Protein AF-A0A3M1I9J9-F1 (afdb_monomer_lite)

Radius of gyration: 28.39 Å; chains: 1; bounding box: 89×40×73 Å

Foldseek 3Di:
DDDDDDDDDDDPDPPPPPPPVVVVVVVVCVVCVVVVLLVQLVVLQVQLVVLVCPLVPVDDDPVSCVVNCVLCQAQNQLSNVVSVVSNVVSVVSNDPDPPDDPVVVVVVSVVCSVVVSVVSCVVSPPDPVCVVVSNHHD

pLDDT: mean 76.24, std 12.76, range [47.19, 95.5]

Secondary structure (DSSP, 8-state):
---PPPP-------------HHHHHHHHHHHHHHHHHHHHHHHHHHHHHHHHHHTTTSS--HHHHHHHHHHHHHHTTHHHHHHHHHHHHHHHHHS---SPP-HHHHHHHHHHHHHHHHHHHHHTT--HHHHHTT-S--

Sequence (138 aa):
MKRDSPPQGRRPAKERQPEDWLDRLVRLESHFGRFARDVVGVFLLALALISLLALPGLTRGALLILWTAFLRRWFGWGSYLLVLGIGGLGVMVLRRSDEPPRWGRLIALELAGFFSLAVLTLLGGGSLERAEKGLDGG

Structure (mmCIF, N/CA/C/O backbone):
data_AF-A0A3M1I9J9-F1
#
_entry.id   AF-A0A3M1I9J9-F1
#
loop_
_atom_site.group_PDB
_atom_site.id
_atom_site.type_symbol
_atom_site.label_atom_id
_atom_site.label_alt_id
_atom_site.label_comp_id
_atom_site.label_asym_id
_atom_site.label_entity_id
_atom_site.label_seq_id
_atom_site.pdbx_PDB_ins_code
_atom_site.Cartn_x
_atom_site.Cartn_y
_atom_site.Cartn_z
_atom_site.occupancy
_atom_site.B_iso_or_equiv
_atom_site.auth_seq_id
_atom_site.auth_comp_id
_atom_site.auth_asym_id
_atom_site.auth_atom_id
_atom_site.pdbx_PDB_model_num
ATOM 1 N N . MET A 1 1 ? -70.747 21.194 51.302 1.00 47.19 1 MET A N 1
ATOM 2 C CA . MET A 1 1 ? -69.279 21.351 51.429 1.00 47.19 1 MET A CA 1
ATOM 3 C C . MET A 1 1 ? -68.614 20.779 50.184 1.00 47.19 1 MET A C 1
ATOM 5 O O . MET A 1 1 ? -68.533 19.567 50.043 1.00 47.19 1 MET A O 1
ATOM 9 N N . LYS A 1 2 ? -68.233 21.652 49.247 1.00 49.56 2 LYS A N 1
ATOM 10 C CA . LYS A 1 2 ? -67.577 21.329 47.974 1.00 49.56 2 LYS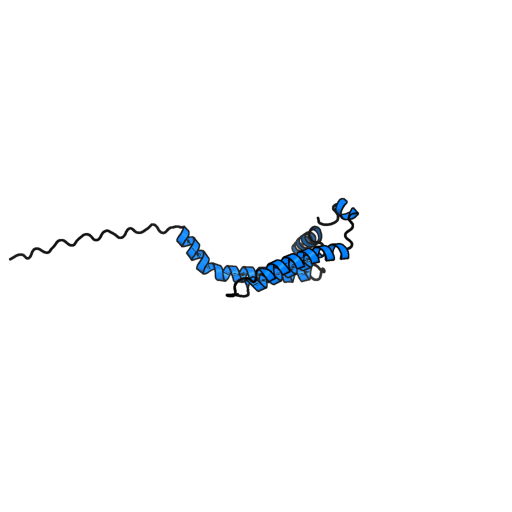 A CA 1
ATOM 11 C C . LYS A 1 2 ? -66.075 21.540 48.203 1.00 49.56 2 LYS A C 1
ATOM 13 O O . LYS A 1 2 ? -65.695 22.620 48.637 1.00 49.56 2 LYS A O 1
ATOM 18 N N . ARG A 1 3 ? -65.250 20.499 48.059 1.00 56.69 3 ARG A N 1
ATOM 19 C CA . ARG A 1 3 ? -63.789 20.629 48.187 1.00 56.69 3 ARG A CA 1
ATOM 20 C C . ARG A 1 3 ? -63.242 21.089 46.843 1.00 56.69 3 ARG A C 1
ATOM 22 O O . ARG A 1 3 ? -63.209 20.302 45.899 1.00 56.69 3 ARG A O 1
ATOM 29 N N . ASP A 1 4 ? -62.852 22.353 46.768 1.00 60.41 4 ASP A N 1
ATOM 30 C CA . ASP A 1 4 ? -62.140 22.889 45.616 1.00 60.41 4 ASP A CA 1
ATOM 31 C C . ASP A 1 4 ? -60.767 22.213 45.527 1.00 60.41 4 ASP A C 1
ATOM 33 O O . ASP A 1 4 ? -59.980 22.209 46.474 1.00 60.41 4 ASP A O 1
ATOM 37 N N . SER A 1 5 ? -60.522 21.550 44.398 1.00 65.19 5 SER A N 1
ATOM 38 C CA . SER A 1 5 ? -59.242 20.904 44.107 1.00 65.19 5 SER A CA 1
ATOM 39 C C . SER A 1 5 ? -58.229 21.963 43.652 1.00 65.19 5 SER A C 1
ATOM 41 O O . SER A 1 5 ? -58.606 22.854 42.888 1.00 65.19 5 SER A O 1
ATOM 43 N N . PRO A 1 6 ? -56.953 21.891 44.072 1.00 60.22 6 PRO A N 1
ATOM 44 C CA . PRO A 1 6 ? -55.944 22.856 43.646 1.00 60.22 6 PRO A CA 1
ATOM 45 C C . PRO A 1 6 ? -55.635 22.711 42.143 1.00 60.22 6 PRO A C 1
ATOM 47 O O . PRO A 1 6 ? -55.672 21.595 41.611 1.00 60.22 6 PRO A O 1
ATOM 50 N N . PRO A 1 7 ? -55.311 23.812 41.437 1.00 59.78 7 PRO A N 1
ATOM 51 C CA . PRO A 1 7 ? -55.011 23.772 40.012 1.00 59.78 7 PRO A CA 1
ATOM 52 C C . PRO A 1 7 ? -53.721 22.978 39.773 1.00 59.78 7 PRO A C 1
ATOM 54 O O . PRO A 1 7 ? -52.655 23.327 40.280 1.00 59.78 7 PRO A O 1
ATOM 57 N N . GLN A 1 8 ? -53.811 21.896 38.992 1.00 64.50 8 GLN A N 1
ATOM 58 C CA . GLN A 1 8 ? -52.635 21.162 38.532 1.00 64.50 8 GLN A CA 1
ATOM 59 C C . GLN A 1 8 ? -51.784 22.096 37.671 1.00 64.50 8 GLN A C 1
ATOM 61 O O . GLN A 1 8 ? -52.186 22.503 36.579 1.00 64.50 8 GLN A O 1
ATOM 66 N N . GLY A 1 9 ? -50.607 22.452 38.187 1.00 50.62 9 GLY A N 1
ATOM 67 C CA . GLY A 1 9 ? -49.611 23.218 37.455 1.00 50.62 9 GLY A CA 1
ATOM 68 C C . GLY A 1 9 ? -49.317 22.548 36.116 1.00 50.62 9 GLY A C 1
ATOM 69 O O . GLY A 1 9 ? -48.942 21.373 36.063 1.00 50.62 9 GLY A O 1
ATOM 70 N N . ARG A 1 10 ? -49.497 23.303 35.027 1.00 58.91 10 ARG A N 1
ATOM 71 C CA . ARG A 1 10 ? -49.022 22.923 33.697 1.00 58.91 10 ARG A CA 1
ATOM 72 C C . ARG A 1 10 ? -47.515 22.710 33.801 1.00 58.91 10 ARG A C 1
ATOM 74 O O . ARG A 1 10 ? -46.759 23.674 33.875 1.00 58.91 10 ARG A O 1
ATOM 81 N N . ARG A 1 11 ? -47.077 21.451 33.843 1.00 58.19 11 ARG A N 1
ATOM 82 C CA . ARG A 1 11 ? -45.665 21.114 33.643 1.00 58.19 11 ARG A CA 1
ATOM 83 C C . ARG A 1 11 ? -45.289 21.663 32.264 1.00 58.19 11 ARG A C 1
ATOM 85 O O . ARG A 1 11 ? -46.003 21.331 31.314 1.00 58.19 11 ARG A O 1
ATOM 92 N N . PRO A 1 12 ? -44.251 22.507 32.128 1.00 52.34 12 PRO A N 1
ATOM 93 C CA . PRO A 1 12 ? -43.821 22.937 30.809 1.00 52.34 12 PRO A CA 1
ATOM 94 C C . PRO A 1 12 ? -43.506 21.678 30.005 1.00 52.34 12 PRO A C 1
ATOM 96 O O . PRO A 1 12 ? -42.796 20.786 30.480 1.00 52.34 12 PRO A O 1
ATOM 99 N N . ALA A 1 13 ? -44.133 21.564 28.834 1.00 57.28 13 ALA A N 1
ATOM 100 C CA . ALA A 1 13 ? -43.847 20.503 27.890 1.00 57.28 13 ALA A CA 1
ATOM 101 C C . ALA A 1 13 ? -42.336 20.523 27.658 1.00 57.28 13 ALA A C 1
ATOM 103 O O . ALA A 1 13 ? -41.800 21.528 27.205 1.00 57.28 13 ALA A O 1
ATOM 104 N N . LYS A 1 14 ? -41.655 19.447 28.060 1.00 56.94 14 LYS A N 1
ATOM 105 C CA . LYS A 1 14 ? -40.225 19.262 27.830 1.00 56.94 14 LYS A CA 1
ATOM 106 C C . LYS A 1 14 ? -40.030 19.406 26.322 1.00 56.94 14 LYS A C 1
ATOM 108 O O . LYS A 1 14 ? -40.505 18.545 25.579 1.00 56.94 14 LYS A O 1
ATOM 113 N N . GLU A 1 15 ? -39.467 20.533 25.890 1.00 54.88 15 GLU A N 1
ATOM 114 C CA . GLU A 1 15 ? -39.192 20.809 24.485 1.00 54.88 15 GLU A CA 1
ATOM 115 C C . GLU A 1 15 ? -38.457 19.595 23.926 1.00 54.88 15 GLU A C 1
ATOM 117 O O . GLU A 1 15 ? -37.392 19.205 24.413 1.00 54.88 15 GLU A O 1
ATOM 122 N N . ARG A 1 16 ? -39.093 18.925 22.961 1.00 57.12 16 ARG A N 1
ATOM 123 C CA . ARG A 1 16 ? -38.434 17.901 22.165 1.00 57.12 16 ARG A CA 1
ATOM 124 C C . ARG A 1 16 ? -37.394 18.654 21.355 1.00 57.12 16 ARG A C 1
ATOM 126 O O . ARG A 1 16 ? -37.739 19.252 20.339 1.00 57.12 16 ARG A O 1
ATOM 133 N N . GLN A 1 17 ? -36.167 18.685 21.867 1.00 61.94 17 GLN A N 1
ATOM 134 C CA . GLN A 1 17 ? -34.998 19.099 21.106 1.00 61.94 17 GLN A CA 1
ATOM 135 C C . GLN A 1 17 ? -35.087 18.369 19.759 1.00 61.94 17 GLN A C 1
ATOM 137 O O . GLN A 1 17 ? -35.241 17.142 19.766 1.00 61.94 17 GLN A O 1
ATOM 142 N N . PRO A 1 18 ? -35.149 19.093 18.630 1.00 59.81 18 PRO A N 1
ATOM 143 C CA . PRO A 1 18 ? -35.285 18.463 17.332 1.00 59.81 18 PRO A CA 1
ATOM 144 C C . PRO A 1 18 ? -34.107 17.511 17.170 1.00 59.81 18 PRO A C 1
ATOM 146 O O . PRO A 1 18 ? -32.969 17.918 17.362 1.00 59.81 18 PRO A O 1
ATOM 149 N N . GLU A 1 19 ? -34.409 16.240 16.905 1.00 65.25 19 GLU A N 1
ATOM 150 C CA . GLU A 1 19 ? -33.435 15.174 16.679 1.00 65.25 19 GLU A CA 1
ATOM 151 C C . GLU A 1 19 ? -32.408 15.659 15.648 1.00 65.25 19 GLU A C 1
ATOM 153 O O . GLU A 1 19 ? -32.692 15.656 14.445 1.00 65.25 19 GLU A O 1
ATOM 158 N N . ASP A 1 20 ? -31.253 16.123 16.122 1.00 72.25 20 ASP A N 1
ATOM 159 C CA . ASP A 1 20 ? -30.262 16.754 15.270 1.00 72.25 20 ASP A CA 1
ATOM 160 C C . ASP A 1 20 ? -29.713 15.662 14.351 1.00 72.25 20 ASP A C 1
ATOM 162 O O . ASP A 1 20 ? -29.345 14.563 14.773 1.00 72.25 20 ASP A O 1
ATOM 166 N N . TRP A 1 21 ? -29.756 15.903 13.051 1.00 75.50 21 TRP A N 1
ATOM 167 C CA . TRP A 1 21 ? -29.376 14.955 12.001 1.00 75.50 21 TRP A CA 1
ATOM 168 C C . TRP A 1 21 ? -27.953 14.403 12.210 1.00 75.50 21 TRP A C 1
ATOM 170 O O . TRP A 1 21 ? -27.666 13.265 11.832 1.00 75.50 21 TRP A O 1
ATOM 180 N N . LEU A 1 22 ? -27.108 15.168 12.906 1.00 73.12 22 LEU A N 1
ATOM 181 C CA . LEU A 1 22 ? -25.793 14.780 13.407 1.00 73.12 22 LEU A CA 1
ATOM 182 C C . LEU A 1 22 ? -25.848 13.544 14.318 1.00 73.12 22 LEU A C 1
ATOM 184 O O . LEU A 1 22 ? -25.111 12.584 14.092 1.00 73.12 22 LEU A O 1
ATOM 188 N N . ASP A 1 23 ? -26.788 13.484 15.262 1.00 71.06 23 ASP A N 1
ATOM 189 C CA . ASP A 1 23 ? -26.952 12.338 16.163 1.00 71.06 23 ASP A CA 1
ATOM 190 C C . ASP A 1 23 ? -27.413 11.075 15.420 1.00 71.06 23 ASP A C 1
ATOM 192 O O . ASP A 1 23 ? -27.234 9.947 15.893 1.00 71.06 23 ASP A O 1
ATOM 196 N N . ARG A 1 24 ? -28.029 11.225 14.240 1.00 67.12 24 ARG A N 1
ATOM 197 C CA . ARG A 1 24 ? -28.379 10.090 13.372 1.00 67.12 24 ARG A CA 1
ATOM 198 C C . ARG A 1 24 ? -27.167 9.573 12.599 1.00 67.12 24 ARG A C 1
ATOM 200 O O . ARG A 1 24 ? -27.022 8.356 12.498 1.00 67.12 24 ARG A O 1
ATOM 207 N N . LEU A 1 25 ? -26.282 10.451 12.118 1.00 68.50 25 LEU A N 1
ATOM 208 C CA . LEU A 1 25 ? -25.018 10.037 11.494 1.00 68.50 25 LEU A CA 1
ATOM 209 C C . LEU A 1 25 ? -24.097 9.324 12.493 1.00 68.50 25 LEU A C 1
ATOM 211 O O . LEU A 1 25 ? -23.593 8.246 12.189 1.00 68.50 25 LEU A O 1
ATOM 215 N N . VAL A 1 26 ? -23.958 9.856 13.709 1.00 65.00 26 VAL A N 1
ATOM 216 C CA . VAL A 1 26 ? -23.117 9.257 14.763 1.00 65.00 26 VAL A CA 1
ATOM 217 C C . VAL A 1 26 ? -23.651 7.880 15.204 1.00 65.00 26 VAL A C 1
ATOM 219 O O . VAL A 1 26 ? -22.892 6.944 15.478 1.00 65.00 26 VAL A O 1
ATOM 222 N N . ARG A 1 27 ? -24.979 7.689 15.211 1.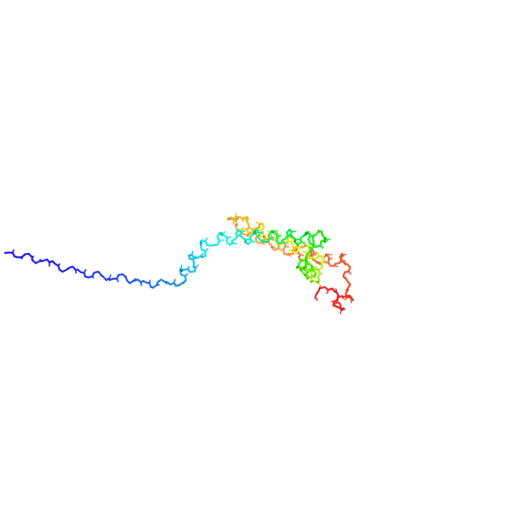00 62.75 27 ARG A N 1
ATOM 223 C CA . ARG A 1 27 ? -25.595 6.374 15.479 1.00 62.75 27 ARG A CA 1
ATOM 224 C C . ARG A 1 27 ? -25.445 5.377 14.328 1.00 62.75 27 ARG A C 1
ATOM 226 O O . ARG A 1 27 ? -25.316 4.182 14.581 1.00 62.75 27 ARG A O 1
ATOM 233 N N . LEU A 1 28 ? -25.425 5.843 13.080 1.00 63.50 28 LEU A N 1
ATOM 234 C CA . LEU A 1 28 ? -25.111 4.997 11.924 1.00 63.50 28 LEU A CA 1
ATOM 235 C C . LEU A 1 28 ? -23.650 4.535 11.964 1.00 63.50 28 LEU A C 1
ATOM 237 O O . LEU A 1 28 ? -23.378 3.353 11.767 1.00 63.50 28 LEU A O 1
ATOM 241 N N . GLU A 1 29 ? -22.725 5.433 12.299 1.00 62.38 29 GLU A N 1
ATOM 242 C CA . GLU A 1 29 ? -21.298 5.130 12.421 1.00 62.38 29 GLU A CA 1
ATOM 243 C C . GLU A 1 29 ? -21.001 4.105 13.523 1.00 62.38 29 GLU A C 1
ATOM 245 O O . GLU A 1 29 ? -20.254 3.156 13.299 1.00 62.38 29 GLU A O 1
ATOM 250 N N . SER A 1 30 ? -21.623 4.223 14.695 1.00 59.50 30 SER A N 1
ATOM 251 C CA . SER A 1 30 ? -21.372 3.290 15.807 1.00 59.50 30 SER A CA 1
ATOM 252 C C . SER A 1 30 ? -21.823 1.851 15.516 1.00 59.50 30 SER A C 1
ATOM 254 O O . SER A 1 30 ? -21.199 0.907 16.003 1.00 59.50 30 SER A O 1
ATOM 256 N N . HIS A 1 31 ? -22.848 1.655 14.678 1.00 58.59 31 HIS A N 1
ATOM 257 C CA . HIS A 1 31 ? -23.318 0.319 14.294 1.00 58.59 31 HIS A CA 1
ATOM 258 C C . HIS A 1 31 ? -22.636 -0.225 13.022 1.00 58.59 31 HIS A C 1
ATOM 260 O O . HIS A 1 31 ? -22.361 -1.424 12.937 1.00 58.59 31 HIS A O 1
ATOM 266 N N . PHE A 1 32 ? -22.306 0.636 12.049 1.00 62.44 32 PHE A N 1
ATOM 267 C CA . PHE A 1 32 ? -21.625 0.234 10.809 1.00 62.44 32 PHE A CA 1
ATOM 268 C C . PHE A 1 32 ? -20.101 0.232 10.904 1.00 62.44 32 PHE A C 1
ATOM 270 O O . PHE A 1 32 ? -19.461 -0.493 10.147 1.00 62.44 32 PHE A O 1
ATOM 277 N N . GLY A 1 33 ? -19.502 0.972 11.835 1.00 63.09 33 GLY A N 1
ATOM 278 C CA . GLY A 1 33 ? -18.049 1.106 11.955 1.00 63.09 33 GLY A CA 1
ATOM 279 C C . GLY A 1 33 ? -17.353 -0.230 12.201 1.00 63.09 33 GLY A C 1
ATOM 280 O O . GLY A 1 33 ? -16.284 -0.487 11.650 1.00 63.09 33 GLY A O 1
ATOM 281 N N . ARG A 1 34 ? -18.000 -1.141 12.943 1.00 70.44 34 ARG A N 1
ATOM 282 C CA . ARG A 1 34 ? -17.500 -2.508 13.146 1.00 70.44 34 ARG A CA 1
ATOM 283 C C . ARG A 1 34 ? -17.448 -3.298 11.838 1.00 70.44 34 ARG A C 1
ATOM 285 O O . ARG A 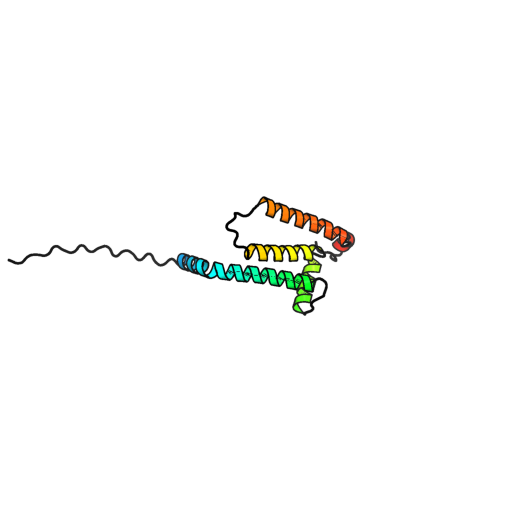1 34 ? -16.420 -3.890 11.534 1.00 70.44 34 ARG A O 1
ATOM 292 N N . PHE A 1 35 ? -18.544 -3.308 11.084 1.00 75.69 35 PHE A N 1
ATOM 293 C CA . PHE A 1 35 ? -18.631 -4.070 9.839 1.00 75.69 35 PHE A CA 1
ATOM 294 C C . PHE A 1 35 ? -17.753 -3.455 8.745 1.00 75.69 35 PHE A C 1
ATOM 296 O O . PHE A 1 35 ? -17.028 -4.169 8.061 1.00 75.69 35 PHE A O 1
ATOM 303 N N . ALA A 1 36 ? -17.751 -2.127 8.628 1.00 78.94 36 ALA A N 1
ATOM 304 C CA . ALA A 1 36 ? -16.930 -1.400 7.671 1.00 78.94 36 ALA A CA 1
ATOM 305 C C . ALA A 1 36 ? -15.435 -1.654 7.899 1.00 78.94 36 ALA A C 1
ATOM 307 O O . ALA A 1 36 ? -14.714 -1.922 6.943 1.00 78.94 36 ALA A O 1
ATOM 308 N N . ARG A 1 37 ? -14.970 -1.638 9.155 1.00 81.50 37 ARG A N 1
ATOM 309 C CA . ARG A 1 37 ? -13.568 -1.918 9.488 1.00 81.50 37 ARG A CA 1
ATOM 310 C C . ARG A 1 37 ? -13.153 -3.330 9.076 1.00 81.50 37 ARG A C 1
ATOM 312 O O . ARG A 1 37 ? -12.109 -3.490 8.451 1.00 81.50 37 ARG A O 1
ATOM 319 N N . ASP A 1 38 ? -13.976 -4.331 9.380 1.00 86.12 38 ASP A N 1
ATOM 320 C CA . ASP A 1 38 ? -13.689 -5.723 9.020 1.00 86.12 38 ASP A CA 1
ATOM 321 C C . ASP A 1 38 ? -13.676 -5.903 7.490 1.00 86.12 38 ASP A C 1
ATOM 323 O O . ASP A 1 38 ? -12.740 -6.486 6.943 1.00 86.12 38 ASP A O 1
ATOM 327 N N . VAL A 1 39 ? -14.655 -5.323 6.783 1.00 89.44 39 VAL A N 1
ATOM 328 C CA . VAL A 1 39 ? -14.722 -5.339 5.311 1.00 89.44 39 VAL A CA 1
ATOM 329 C C . VAL A 1 39 ? -13.495 -4.676 4.693 1.00 89.44 39 VAL A C 1
ATOM 331 O O . VAL A 1 39 ? -12.880 -5.254 3.800 1.00 89.44 39 VAL A O 1
ATOM 334 N N . VAL A 1 40 ? -13.102 -3.497 5.178 1.00 90.06 40 VAL A N 1
ATOM 335 C CA . VAL A 1 40 ? -11.921 -2.778 4.683 1.00 90.06 40 VAL A CA 1
ATOM 336 C C . VAL A 1 40 ? -10.650 -3.581 4.948 1.00 90.06 40 VAL A C 1
ATOM 338 O O . VAL A 1 40 ? -9.837 -3.739 4.043 1.00 90.06 40 VAL A O 1
ATOM 341 N N . GLY A 1 41 ? -10.481 -4.141 6.149 1.00 89.88 41 GLY A N 1
ATOM 342 C CA . GLY A 1 41 ? -9.307 -4.946 6.490 1.00 89.88 41 GLY A CA 1
ATOM 343 C C . GLY A 1 41 ? -9.163 -6.183 5.601 1.00 89.88 41 GLY A C 1
ATOM 344 O O . GLY A 1 41 ? -8.090 -6.426 5.044 1.00 89.88 41 GLY A O 1
ATOM 345 N N . VAL A 1 42 ? -10.254 -6.933 5.410 1.00 93.69 42 VAL A N 1
ATOM 346 C CA . VAL A 1 42 ? -10.281 -8.112 4.528 1.00 93.69 42 VAL A CA 1
ATOM 347 C C . VAL A 1 42 ? -10.047 -7.715 3.074 1.00 93.69 42 VAL A C 1
ATOM 349 O O . VAL A 1 42 ? -9.268 -8.371 2.385 1.00 93.69 42 VAL A O 1
ATOM 352 N N . PHE A 1 43 ? -10.670 -6.631 2.609 1.00 94.19 43 PHE A N 1
ATOM 353 C CA . PHE A 1 43 ? -10.486 -6.131 1.250 1.00 94.19 43 PHE A CA 1
ATOM 354 C C . PHE A 1 43 ? -9.030 -5.737 0.979 1.00 94.19 43 PHE A C 1
ATOM 356 O O . PHE A 1 43 ? -8.467 -6.165 -0.025 1.00 94.19 43 PHE A O 1
ATOM 363 N N . LEU A 1 44 ? -8.395 -4.984 1.884 1.00 92.62 44 LEU A N 1
ATOM 364 C CA . LEU A 1 44 ? -6.985 -4.598 1.766 1.00 92.62 44 LEU A CA 1
ATOM 365 C C . LEU A 1 44 ? -6.071 -5.825 1.728 1.00 92.62 44 LEU A C 1
ATOM 367 O O . LEU A 1 44 ? -5.160 -5.894 0.903 1.00 92.62 44 LEU A O 1
ATOM 371 N N . LEU A 1 45 ? -6.335 -6.818 2.580 1.00 93.38 45 LEU A N 1
ATOM 372 C CA . LEU A 1 45 ? -5.559 -8.053 2.607 1.00 93.38 45 LEU A CA 1
ATOM 373 C C . LEU A 1 45 ? -5.728 -8.858 1.311 1.00 93.38 45 LEU A C 1
ATOM 375 O O . LEU A 1 45 ? -4.740 -9.317 0.738 1.00 93.38 45 LEU A O 1
ATOM 379 N N . ALA A 1 46 ? -6.961 -8.996 0.821 1.00 95.50 46 ALA A N 1
ATOM 380 C CA . ALA A 1 46 ? -7.251 -9.668 -0.440 1.00 95.50 46 ALA A CA 1
ATOM 381 C C . ALA A 1 46 ? -6.583 -8.950 -1.620 1.00 95.50 46 ALA A C 1
ATOM 383 O O . ALA A 1 46 ? -5.925 -9.592 -2.438 1.00 95.50 46 ALA A O 1
ATOM 384 N N . LEU A 1 47 ? -6.685 -7.618 -1.676 1.00 93.62 47 LEU A N 1
ATOM 385 C CA . LEU A 1 47 ? -6.041 -6.797 -2.697 1.00 93.62 47 LEU A CA 1
ATOM 386 C C . LEU A 1 47 ? -4.519 -6.967 -2.673 1.00 93.62 47 LEU A C 1
ATOM 388 O O . LEU A 1 47 ? -3.908 -7.115 -3.733 1.00 93.62 47 LEU A O 1
ATOM 392 N N . ALA A 1 48 ? -3.912 -6.988 -1.485 1.00 94.75 48 ALA A N 1
ATOM 393 C CA . ALA A 1 48 ? -2.479 -7.196 -1.328 1.00 94.75 48 ALA A CA 1
ATOM 394 C C . ALA A 1 48 ? -2.049 -8.580 -1.831 1.00 94.75 48 ALA A C 1
ATOM 396 O O . ALA A 1 48 ? -1.122 -8.681 -2.631 1.00 94.75 48 ALA A O 1
ATOM 397 N N . LEU A 1 49 ? -2.755 -9.641 -1.431 1.00 95.44 49 LEU A N 1
ATOM 398 C CA . LEU A 1 49 ? -2.457 -11.005 -1.872 1.00 95.44 49 LEU A CA 1
ATOM 399 C C . LEU A 1 49 ? -2.602 -11.151 -3.389 1.00 95.44 49 LEU A C 1
ATOM 401 O O . LEU A 1 49 ? -1.674 -11.605 -4.054 1.00 95.44 49 LEU A O 1
ATOM 405 N N . ILE A 1 50 ? -3.728 -10.710 -3.954 1.00 93.56 50 ILE A N 1
ATOM 406 C CA . ILE A 1 50 ? -3.970 -10.778 -5.400 1.00 93.56 50 ILE A CA 1
ATOM 407 C C . ILE A 1 50 ? -2.894 -9.992 -6.157 1.00 93.56 50 ILE A C 1
ATOM 409 O O . ILE A 1 50 ? -2.371 -10.487 -7.154 1.00 93.56 50 ILE A O 1
ATOM 413 N N . SER A 1 51 ? -2.517 -8.806 -5.669 1.00 91.62 51 SER A N 1
ATOM 414 C CA . SER A 1 51 ? -1.455 -7.996 -6.278 1.00 91.62 51 SER A CA 1
ATOM 415 C C . SER A 1 51 ? -0.092 -8.684 -6.196 1.00 91.62 51 SER A C 1
ATOM 417 O O . SER A 1 51 ? 0.657 -8.659 -7.169 1.00 91.62 51 SER A O 1
ATOM 419 N N . LEU A 1 52 ? 0.222 -9.344 -5.078 1.00 93.19 52 LEU A N 1
ATOM 420 C CA . LEU A 1 52 ? 1.486 -10.055 -4.890 1.00 93.19 52 LEU A CA 1
ATOM 421 C C . LEU A 1 52 ? 1.616 -11.263 -5.825 1.00 93.19 52 LEU A C 1
ATOM 423 O O . LEU A 1 52 ? 2.712 -11.550 -6.294 1.00 93.19 52 LEU A O 1
ATOM 427 N N . LEU A 1 53 ? 0.505 -11.939 -6.136 1.00 92.81 53 LEU A N 1
ATOM 428 C CA . LEU A 1 53 ? 0.468 -13.000 -7.146 1.00 92.81 53 LEU A CA 1
ATOM 429 C C . LEU A 1 53 ? 0.505 -12.432 -8.577 1.00 92.81 53 LEU A C 1
ATOM 431 O O . LEU A 1 53 ? 1.134 -13.008 -9.465 1.00 92.81 53 LEU A O 1
ATOM 435 N N . ALA A 1 54 ? -0.146 -11.294 -8.816 1.00 92.62 54 ALA A N 1
ATOM 436 C CA . ALA A 1 54 ? -0.244 -10.702 -10.147 1.00 92.62 54 ALA A CA 1
ATOM 437 C C . ALA A 1 54 ? 1.067 -10.039 -10.598 1.00 92.62 54 ALA A C 1
ATOM 439 O O . ALA A 1 54 ? 1.423 -10.130 -11.771 1.00 92.62 54 ALA A O 1
ATOM 440 N N . LEU A 1 55 ? 1.811 -9.400 -9.686 1.00 88.69 55 LEU A N 1
ATOM 441 C CA . LEU A 1 55 ? 3.071 -8.712 -9.988 1.00 88.69 55 LEU A CA 1
ATOM 442 C C . LEU A 1 55 ? 4.101 -9.604 -10.706 1.00 88.69 55 LEU A C 1
ATOM 444 O O . LEU A 1 55 ? 4.566 -9.188 -11.767 1.00 88.69 55 LEU A O 1
ATOM 448 N N . PRO A 1 56 ? 4.456 -10.807 -10.220 1.00 89.62 56 PRO A N 1
ATOM 449 C CA . PRO A 1 56 ? 5.346 -11.734 -10.927 1.00 89.62 56 PRO A CA 1
ATOM 450 C C . PRO A 1 56 ? 4.685 -12.427 -12.134 1.00 89.62 56 PRO A C 1
ATOM 452 O O . PRO A 1 56 ? 5.360 -13.149 -12.862 1.00 89.62 56 PRO A O 1
ATOM 455 N N . GLY A 1 57 ? 3.385 -12.217 -12.367 1.00 88.19 57 GLY A N 1
ATOM 456 C CA . GLY A 1 57 ? 2.644 -12.806 -13.482 1.00 88.19 57 GLY A CA 1
ATOM 457 C C . GLY A 1 57 ? 2.098 -14.214 -13.223 1.00 88.19 57 GLY A C 1
ATOM 458 O O . GLY A 1 57 ? 1.775 -14.908 -14.192 1.00 88.19 57 GLY A O 1
ATOM 459 N N . LEU A 1 58 ? 1.986 -14.636 -11.952 1.00 88.69 58 LEU A N 1
ATOM 460 C CA . LEU A 1 58 ? 1.393 -15.930 -11.574 1.00 88.69 58 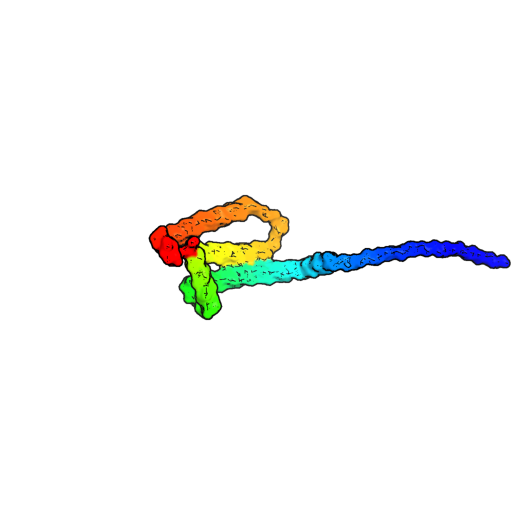LEU A CA 1
ATOM 461 C C . LEU A 1 58 ? -0.120 -15.952 -11.831 1.00 88.69 58 LEU A C 1
ATOM 463 O O . LEU A 1 58 ? -0.669 -16.987 -12.198 1.00 88.69 58 LEU A O 1
ATOM 467 N N . THR A 1 59 ? -0.792 -14.813 -11.670 1.00 88.00 59 THR A N 1
ATOM 468 C CA . THR A 1 59 ? -2.209 -14.637 -12.008 1.00 88.00 59 THR A CA 1
ATOM 469 C C . THR A 1 59 ? -2.361 -13.625 -13.138 1.00 88.00 59 THR A C 1
ATOM 471 O O . THR A 1 59 ? -1.661 -12.614 -13.197 1.00 88.00 59 THR A O 1
ATOM 474 N N . ARG A 1 60 ? -3.271 -13.908 -14.077 1.00 81.38 60 ARG A N 1
ATOM 475 C CA . ARG A 1 60 ? -3.512 -13.071 -15.260 1.00 81.38 60 ARG A CA 1
ATOM 476 C C . ARG A 1 60 ? -4.992 -12.733 -15.372 1.00 81.38 60 ARG A C 1
ATOM 478 O O . ARG A 1 60 ? -5.846 -13.597 -15.218 1.00 81.38 60 ARG A O 1
ATOM 485 N N . GLY A 1 61 ? -5.282 -11.472 -15.666 1.00 88.50 61 GLY A N 1
ATOM 486 C CA . GLY A 1 61 ? -6.624 -10.962 -15.934 1.00 88.50 61 GLY A CA 1
ATOM 487 C C . GLY A 1 61 ? -6.527 -9.544 -16.483 1.00 88.50 61 GLY A C 1
ATOM 488 O O . GLY A 1 61 ? -5.600 -8.825 -16.121 1.00 88.50 61 GLY A O 1
ATOM 489 N N . ALA A 1 62 ? -7.455 -9.131 -17.351 1.00 89.38 62 ALA A N 1
ATOM 490 C CA . ALA A 1 62 ? -7.380 -7.827 -18.022 1.00 89.38 62 ALA A CA 1
ATOM 491 C C . ALA A 1 62 ? -7.257 -6.655 -17.025 1.00 89.38 62 ALA A C 1
ATOM 493 O O . ALA A 1 62 ? -6.397 -5.791 -17.183 1.00 89.38 62 ALA A O 1
ATOM 494 N N . LEU A 1 63 ? -8.041 -6.686 -15.940 1.00 90.88 63 LEU A N 1
ATOM 495 C CA . LEU A 1 63 ? -7.974 -5.687 -14.870 1.00 90.88 63 LEU A CA 1
ATOM 496 C C . LEU A 1 63 ? -6.647 -5.742 -14.095 1.00 90.88 63 LEU A C 1
ATOM 498 O O . LEU A 1 63 ? -6.070 -4.705 -13.779 1.00 90.88 63 LEU A O 1
ATOM 502 N N . LEU A 1 64 ? -6.136 -6.947 -13.824 1.00 89.38 64 LEU A N 1
ATOM 503 C CA . LEU A 1 64 ? -4.868 -7.137 -13.113 1.00 89.38 64 LEU A CA 1
ATOM 504 C C . LEU A 1 64 ? -3.667 -6.697 -13.947 1.00 89.38 64 LEU A C 1
ATOM 506 O O . LEU A 1 64 ? -2.702 -6.190 -13.387 1.00 89.38 64 LEU A O 1
ATOM 510 N N . ILE A 1 65 ? -3.721 -6.851 -15.269 1.00 89.88 65 ILE A N 1
ATOM 511 C CA . ILE A 1 65 ? -2.681 -6.357 -16.174 1.00 89.88 65 ILE A CA 1
ATOM 512 C C . ILE A 1 65 ? -2.632 -4.830 -16.117 1.00 89.88 65 ILE A C 1
ATOM 514 O O . ILE A 1 65 ? -1.556 -4.277 -15.926 1.00 89.88 65 ILE A O 1
ATOM 518 N N . LEU A 1 66 ? -3.781 -4.148 -16.197 1.00 89.81 66 LEU A N 1
ATOM 519 C CA . LEU A 1 66 ? -3.830 -2.688 -16.072 1.00 89.81 66 LEU A CA 1
ATOM 520 C C . LEU A 1 66 ? -3.322 -2.222 -14.699 1.00 89.81 66 LEU A C 1
ATOM 522 O O . LEU A 1 66 ? -2.501 -1.311 -14.613 1.00 89.81 66 LEU A O 1
ATOM 526 N N . TRP A 1 67 ? -3.767 -2.888 -13.632 1.00 90.50 67 TRP A N 1
ATOM 527 C CA . TRP A 1 67 ? -3.364 -2.585 -12.260 1.00 90.50 67 TRP A CA 1
ATOM 528 C C . TRP A 1 67 ? -1.863 -2.782 -12.025 1.00 90.50 67 TRP A C 1
ATOM 530 O O . TRP A 1 67 ? -1.180 -1.890 -11.529 1.00 90.50 67 TRP A O 1
ATOM 540 N N . THR A 1 68 ? -1.314 -3.933 -12.413 1.00 90.06 68 THR A N 1
ATOM 541 C CA . THR A 1 68 ? 0.115 -4.227 -12.231 1.00 90.06 68 THR A CA 1
ATOM 542 C C . THR A 1 68 ? 0.997 -3.394 -13.151 1.00 90.06 68 THR A C 1
ATOM 544 O O . THR A 1 68 ? 2.088 -3.010 -12.733 1.00 90.06 68 THR A O 1
ATOM 547 N N . ALA A 1 69 ? 0.535 -3.057 -14.360 1.00 87.44 69 ALA A N 1
ATOM 548 C CA . ALA A 1 69 ? 1.223 -2.120 -15.242 1.00 87.44 69 ALA A CA 1
ATOM 549 C C . ALA A 1 69 ? 1.296 -0.729 -14.608 1.00 87.44 69 ALA A C 1
ATOM 551 O O . ALA A 1 69 ? 2.373 -0.141 -14.584 1.00 87.44 69 ALA A O 1
ATOM 552 N N . PHE A 1 70 ? 0.200 -0.240 -14.021 1.00 86.50 70 PHE A N 1
ATOM 553 C CA . PHE A 1 70 ? 0.201 0.997 -13.242 1.00 86.50 70 PHE A CA 1
ATOM 554 C C . PHE A 1 70 ? 1.205 0.918 -12.080 1.00 86.50 70 PHE A C 1
ATOM 556 O O . PHE A 1 70 ? 2.118 1.737 -12.000 1.00 86.50 70 PHE A O 1
ATOM 563 N N . LEU A 1 71 ? 1.129 -0.114 -11.235 1.00 86.56 71 LEU A N 1
ATOM 564 C CA . LEU A 1 71 ? 2.043 -0.269 -10.097 1.00 86.56 71 LEU A CA 1
ATOM 565 C C . LEU A 1 71 ? 3.519 -0.311 -10.518 1.00 86.56 71 LEU A C 1
ATOM 567 O O . LEU A 1 71 ? 4.355 0.350 -9.908 1.00 86.56 71 LEU A O 1
ATOM 571 N N . ARG A 1 72 ? 3.846 -1.059 -11.574 1.00 85.25 72 ARG A N 1
ATOM 572 C CA . ARG A 1 72 ? 5.213 -1.161 -12.100 1.00 85.25 72 ARG A CA 1
ATOM 573 C C . ARG A 1 72 ? 5.672 0.127 -12.777 1.00 85.25 72 ARG A C 1
ATOM 575 O O . ARG A 1 72 ? 6.847 0.453 -12.687 1.00 85.25 72 ARG A O 1
ATOM 582 N N . ARG A 1 73 ? 4.777 0.862 -13.439 1.00 79.50 73 ARG A N 1
ATOM 583 C CA . ARG A 1 73 ? 5.114 2.117 -14.121 1.00 79.50 73 ARG A CA 1
ATOM 584 C C . ARG A 1 73 ? 5.461 3.227 -13.136 1.00 79.50 73 ARG A C 1
ATOM 586 O O . ARG A 1 73 ? 6.417 3.950 -13.378 1.00 79.50 73 ARG A O 1
ATOM 593 N N . TRP A 1 74 ? 4.693 3.343 -12.055 1.00 75.56 74 TRP A N 1
ATOM 594 C CA . TRP A 1 74 ? 4.863 4.402 -11.058 1.00 75.56 74 TRP A CA 1
ATOM 595 C C . TRP A 1 74 ? 5.889 4.042 -9.986 1.00 75.56 74 TRP A C 1
ATOM 597 O O . TRP A 1 74 ? 6.732 4.861 -9.649 1.00 75.56 74 TRP A O 1
ATOM 607 N N . PHE A 1 75 ? 5.842 2.813 -9.467 1.00 76.81 75 PHE A N 1
ATOM 608 C CA . PHE A 1 75 ? 6.672 2.404 -8.331 1.00 76.81 75 PHE A CA 1
ATOM 609 C C . PHE A 1 75 ? 7.787 1.428 -8.710 1.00 76.81 75 PHE A C 1
ATOM 611 O O . PHE A 1 75 ? 8.640 1.138 -7.874 1.00 76.81 75 PHE A O 1
ATOM 618 N N . GLY A 1 76 ? 7.798 0.874 -9.928 1.00 82.94 76 GLY A N 1
ATOM 619 C CA . GLY A 1 76 ? 8.809 -0.097 -10.350 1.00 82.94 76 GLY A CA 1
ATOM 620 C C . GLY A 1 76 ? 8.890 -1.283 -9.390 1.00 82.94 76 GLY A C 1
ATOM 621 O O . GLY A 1 76 ? 7.892 -1.948 -9.099 1.00 82.94 76 GLY A O 1
ATOM 622 N N . TRP A 1 77 ? 10.085 -1.520 -8.855 1.00 79.00 77 TRP A N 1
ATOM 623 C CA . TRP A 1 77 ? 10.340 -2.519 -7.813 1.00 79.00 77 TRP A CA 1
ATOM 624 C C . TRP A 1 77 ? 9.718 -2.164 -6.455 1.00 79.00 77 TRP A C 1
ATOM 626 O O . TRP A 1 77 ? 9.362 -3.056 -5.687 1.00 79.00 77 TRP A O 1
ATOM 636 N N . GLY A 1 78 ? 9.492 -0.881 -6.186 1.00 81.12 78 GLY A N 1
ATOM 637 C CA . GLY A 1 78 ? 8.776 -0.389 -5.012 1.00 81.12 78 GLY A CA 1
ATOM 638 C C . GLY A 1 78 ? 7.325 -0.853 -4.907 1.00 81.12 78 GLY A C 1
ATOM 639 O O . GLY A 1 78 ? 6.754 -0.849 -3.817 1.00 81.12 78 GLY A O 1
ATOM 640 N N . SER A 1 79 ? 6.739 -1.326 -6.010 1.00 85.38 79 SER A N 1
ATOM 641 C CA . SER A 1 79 ? 5.390 -1.900 -6.019 1.00 85.38 79 SER A CA 1
ATOM 642 C C . SER A 1 79 ? 5.231 -3.062 -5.032 1.00 85.38 79 SER A C 1
ATOM 644 O O . SER A 1 79 ? 4.182 -3.180 -4.404 1.00 85.38 79 SER A O 1
ATOM 646 N N . TYR A 1 80 ? 6.274 -3.872 -4.819 1.00 86.19 80 TYR A N 1
ATOM 647 C CA . TYR A 1 80 ? 6.247 -4.952 -3.829 1.00 86.19 80 TYR A CA 1
ATOM 648 C C . TYR A 1 80 ? 6.145 -4.417 -2.399 1.00 86.19 80 TYR A C 1
ATOM 650 O O . TYR A 1 80 ? 5.359 -4.936 -1.609 1.00 86.19 80 TYR A O 1
ATOM 658 N N . LEU A 1 81 ? 6.886 -3.354 -2.069 1.00 84.88 81 LEU A N 1
ATOM 659 C CA . LEU A 1 81 ? 6.809 -2.718 -0.751 1.00 84.88 81 LEU A CA 1
ATOM 660 C C . LEU A 1 81 ? 5.443 -2.086 -0.517 1.00 84.88 81 LEU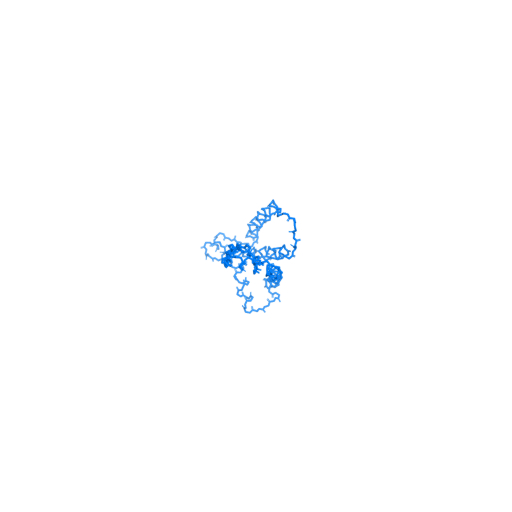 A C 1
ATOM 662 O O . LEU A 1 81 ? 4.874 -2.261 0.556 1.00 84.88 81 LEU A O 1
ATOM 666 N N . LEU A 1 82 ? 4.895 -1.406 -1.527 1.00 85.50 82 LEU A N 1
ATOM 667 C CA . LEU A 1 82 ? 3.561 -0.820 -1.451 1.00 85.50 82 LEU A CA 1
ATOM 668 C C . LEU A 1 82 ? 2.502 -1.899 -1.188 1.00 85.50 82 LEU A C 1
ATOM 670 O O . LEU A 1 82 ? 1.684 -1.757 -0.283 1.00 85.50 82 LEU A O 1
ATOM 674 N N . VAL A 1 83 ? 2.549 -3.009 -1.930 1.00 92.19 83 VAL A N 1
ATOM 675 C CA . VAL A 1 83 ? 1.628 -4.142 -1.756 1.00 92.19 83 VAL A CA 1
ATOM 676 C C . VAL A 1 83 ? 1.767 -4.777 -0.368 1.00 92.19 83 VAL A C 1
ATOM 678 O O . VAL A 1 83 ? 0.757 -5.060 0.279 1.00 92.19 83 VAL A O 1
ATOM 681 N N . LEU A 1 84 ? 2.994 -4.953 0.132 1.00 90.56 84 LEU A N 1
ATOM 682 C CA . LEU A 1 84 ? 3.235 -5.440 1.493 1.00 90.56 84 LEU A CA 1
ATOM 683 C C . LEU A 1 84 ? 2.727 -4.458 2.556 1.00 90.56 84 LEU A C 1
ATOM 685 O O . LEU A 1 84 ? 2.136 -4.890 3.545 1.00 90.56 84 LEU A O 1
ATOM 689 N N . GLY A 1 85 ? 2.901 -3.154 2.341 1.00 87.69 85 GLY A N 1
ATOM 690 C CA . GLY A 1 85 ? 2.368 -2.096 3.197 1.00 87.69 85 GLY A CA 1
ATOM 691 C C . GLY A 1 85 ? 0.843 -2.129 3.262 1.00 87.69 85 GLY A C 1
ATOM 692 O O . GLY A 1 85 ? 0.282 -2.140 4.354 1.00 87.69 85 GLY A O 1
ATOM 693 N N . ILE A 1 86 ? 0.170 -2.257 2.114 1.00 90.25 86 ILE A N 1
ATOM 694 C CA . ILE A 1 86 ? -1.291 -2.426 2.026 1.00 90.25 86 ILE A CA 1
ATOM 695 C C . ILE A 1 86 ? -1.740 -3.674 2.796 1.00 90.25 86 ILE A C 1
ATOM 697 O O . ILE A 1 86 ? -2.695 -3.608 3.570 1.00 90.25 86 ILE A O 1
ATOM 701 N N . GLY A 1 87 ? -1.036 -4.800 2.643 1.00 92.50 87 GLY A N 1
ATOM 702 C CA . GLY A 1 87 ? -1.325 -6.024 3.394 1.00 92.50 87 GLY A CA 1
ATOM 703 C C . GLY A 1 87 ? -1.137 -5.844 4.903 1.00 92.50 87 GLY A C 1
ATOM 704 O O . GLY A 1 87 ? -1.993 -6.248 5.690 1.00 92.50 87 GLY A O 1
ATOM 705 N N . GLY A 1 88 ? -0.056 -5.178 5.314 1.00 89.81 88 GLY A N 1
ATOM 706 C CA . GLY A 1 88 ? 0.217 -4.827 6.707 1.00 89.81 88 GLY A CA 1
ATOM 707 C C . GLY A 1 88 ? -0.858 -3.917 7.304 1.00 89.81 88 GLY A C 1
ATOM 708 O O . GLY A 1 88 ? -1.338 -4.191 8.404 1.00 89.81 88 GLY A O 1
ATOM 709 N N . LEU A 1 89 ? -1.296 -2.898 6.560 1.00 86.69 89 LEU A N 1
ATOM 710 C CA . LEU A 1 89 ? -2.419 -2.036 6.929 1.00 86.69 89 LEU A CA 1
ATOM 711 C C . LEU A 1 89 ? -3.715 -2.836 7.049 1.00 86.69 89 LEU A C 1
ATOM 713 O O . LEU A 1 89 ? -4.411 -2.686 8.045 1.00 86.69 89 LEU A O 1
ATOM 717 N N . GLY A 1 90 ? -4.010 -3.737 6.109 1.00 89.19 90 GLY A N 1
ATOM 718 C CA . GLY A 1 90 ? -5.165 -4.634 6.193 1.00 89.19 90 GLY A CA 1
ATOM 719 C C . GLY A 1 90 ? -5.156 -5.467 7.476 1.00 89.19 90 GLY A C 1
ATOM 720 O O . GLY A 1 90 ? -6.152 -5.510 8.197 1.00 89.19 90 GLY A O 1
ATOM 721 N N . VAL A 1 91 ? -4.002 -6.041 7.833 1.00 89.00 91 VAL A N 1
ATOM 722 C CA . VAL A 1 91 ? -3.821 -6.768 9.099 1.00 89.00 91 VAL A CA 1
ATOM 723 C C . VAL A 1 91 ? -3.966 -5.846 10.310 1.00 89.00 91 VAL A C 1
ATOM 725 O O . VAL A 1 91 ? -4.581 -6.252 11.289 1.00 89.00 91 VAL A O 1
ATOM 728 N N . MET A 1 92 ? -3.430 -4.625 10.282 1.00 86.44 92 MET A N 1
ATOM 729 C CA . MET A 1 92 ? -3.579 -3.658 11.379 1.00 86.44 92 MET A CA 1
ATOM 730 C C . MET A 1 92 ? -5.027 -3.196 11.554 1.00 86.44 92 MET A C 1
ATOM 732 O O . MET A 1 92 ? -5.491 -3.048 12.679 1.00 86.44 92 MET A O 1
ATOM 736 N N . VAL A 1 93 ? -5.760 -3.005 10.458 1.00 86.00 93 VAL A N 1
ATOM 737 C CA . VAL A 1 93 ? -7.190 -2.689 10.481 1.00 86.00 93 VAL A CA 1
ATOM 738 C C . VAL A 1 93 ? -7.962 -3.862 11.084 1.00 86.00 93 VAL A C 1
ATOM 740 O O . VAL A 1 93 ? -8.800 -3.643 11.954 1.00 86.00 93 VAL A O 1
ATOM 743 N N . LEU A 1 94 ? -7.638 -5.100 10.707 1.00 85.50 94 LEU A N 1
ATOM 744 C CA . LEU A 1 94 ? -8.306 -6.299 11.221 1.00 85.50 94 LEU A CA 1
ATOM 745 C C . LEU A 1 94 ? -7.938 -6.614 12.681 1.00 85.50 94 LEU A C 1
ATOM 747 O O . LEU A 1 94 ? -8.759 -7.110 13.453 1.00 85.50 94 LEU A O 1
ATOM 751 N N . ARG A 1 95 ? -6.704 -6.304 13.089 1.00 82.44 95 ARG A N 1
ATOM 752 C CA . ARG A 1 95 ? -6.270 -6.387 14.483 1.00 82.44 95 ARG A CA 1
ATOM 753 C C . ARG A 1 95 ? -6.946 -5.265 15.263 1.00 82.44 95 ARG A C 1
ATOM 755 O O . ARG A 1 95 ? -6.618 -4.089 15.133 1.00 82.44 95 ARG A O 1
ATOM 762 N N . ARG A 1 96 ? -7.903 -5.634 16.112 1.00 66.94 96 ARG A N 1
ATOM 763 C CA . ARG A 1 96 ? -8.428 -4.750 17.156 1.00 66.94 96 ARG A CA 1
ATOM 764 C C . ARG A 1 96 ? -7.329 -4.477 18.174 1.00 66.94 96 ARG A C 1
ATOM 766 O O . ARG A 1 96 ? -7.167 -5.212 19.138 1.00 66.94 96 ARG A O 1
ATOM 773 N N . SER A 1 97 ? -6.527 -3.459 17.911 1.00 58.41 97 SER A N 1
ATOM 774 C CA . SER A 1 97 ? -5.604 -2.924 18.896 1.00 58.41 97 SER A CA 1
ATOM 775 C C . SER A 1 97 ? -6.346 -1.879 19.723 1.00 58.41 97 SER A C 1
ATOM 777 O O . SER A 1 97 ? -6.610 -0.788 19.230 1.00 58.41 97 SER A O 1
ATOM 779 N N . ASP A 1 98 ? -6.663 -2.231 20.970 1.00 57.09 98 ASP A N 1
ATOM 780 C CA . ASP A 1 98 ? -6.927 -1.262 22.046 1.00 57.09 98 ASP A CA 1
ATOM 781 C C . ASP A 1 98 ? -5.619 -0.577 22.506 1.00 57.09 98 ASP A C 1
ATOM 783 O O . ASP A 1 98 ? -5.634 0.346 23.317 1.00 57.09 98 ASP A O 1
ATOM 787 N N . GLU A 1 99 ? -4.464 -1.015 21.983 1.00 59.41 99 GLU A N 1
ATOM 788 C CA . GLU A 1 99 ? -3.179 -0.359 22.213 1.00 59.41 99 GLU A CA 1
ATOM 789 C C . GLU A 1 99 ? -3.047 0.920 21.370 1.00 59.41 99 GLU A C 1
ATOM 791 O O . GLU A 1 99 ? -3.281 0.884 20.154 1.00 59.41 99 GLU A O 1
ATOM 796 N N . PRO A 1 100 ? -2.605 2.038 21.976 1.00 59.53 100 PRO A N 1
ATOM 797 C CA . PRO A 1 100 ? -2.357 3.271 21.249 1.00 59.53 100 PRO A CA 1
ATOM 798 C C . PRO A 1 100 ? -1.320 3.047 20.135 1.00 59.53 100 PRO A C 1
ATOM 800 O O . PRO A 1 100 ? -0.362 2.281 20.309 1.00 59.53 100 PRO A O 1
ATOM 803 N N . PRO A 1 101 ? -1.480 3.712 18.978 1.00 63.22 101 PRO A N 1
ATOM 804 C CA . PRO A 1 101 ? -0.579 3.540 17.850 1.00 63.22 101 PRO A CA 1
ATOM 805 C C . PRO A 1 101 ? 0.856 3.893 18.254 1.00 63.22 101 PRO A C 1
ATOM 807 O O . PRO A 1 101 ? 1.140 4.970 18.779 1.00 63.22 101 PRO A O 1
ATOM 810 N N . ARG A 1 102 ? 1.791 2.972 17.994 1.00 77.56 102 ARG A N 1
ATOM 811 C CA . ARG A 1 102 ? 3.222 3.186 18.246 1.00 77.56 102 ARG A CA 1
ATOM 812 C C . ARG A 1 102 ? 3.794 4.093 17.158 1.00 77.56 102 ARG A C 1
ATOM 814 O O . ARG A 1 102 ? 4.382 3.602 16.198 1.00 77.56 102 ARG A O 1
ATOM 821 N N . TRP A 1 103 ? 3.627 5.406 17.314 1.00 77.81 103 TRP A N 1
ATOM 822 C CA . TRP A 1 103 ? 4.076 6.433 16.362 1.00 77.81 103 TRP A CA 1
ATOM 823 C C . TRP A 1 103 ? 5.519 6.241 15.882 1.00 77.81 103 TRP A C 1
ATOM 825 O O . TRP A 1 103 ? 5.775 6.313 14.685 1.00 77.81 103 TRP A O 1
ATOM 835 N N . GLY A 1 104 ? 6.444 5.881 16.779 1.00 80.75 104 GLY A N 1
ATOM 836 C CA . GLY A 1 104 ? 7.833 5.593 16.403 1.00 80.75 104 GLY A CA 1
ATOM 837 C C . GLY A 1 104 ? 7.976 4.422 15.423 1.00 80.75 104 GLY A C 1
ATOM 838 O O . GLY A 1 104 ? 8.797 4.479 14.516 1.00 80.75 104 GLY A O 1
ATOM 839 N N . ARG A 1 105 ? 7.136 3.385 15.540 1.00 74.88 105 ARG A N 1
ATOM 840 C CA . ARG A 1 105 ? 7.119 2.253 14.602 1.00 74.88 105 ARG A CA 1
ATOM 841 C C . ARG A 1 105 ? 6.544 2.655 13.246 1.00 74.88 105 ARG A C 1
ATOM 843 O O . ARG A 1 105 ? 7.037 2.167 12.238 1.00 74.88 105 ARG A O 1
ATOM 850 N N . LEU A 1 106 ? 5.528 3.520 13.227 1.00 74.69 106 LEU A N 1
ATOM 851 C CA . LEU A 1 106 ? 4.940 4.033 11.988 1.00 74.69 106 LEU A CA 1
ATOM 852 C C . LEU A 1 106 ? 5.954 4.889 11.222 1.00 74.69 106 LEU A C 1
ATOM 854 O O . LEU A 1 106 ? 6.209 4.628 10.054 1.00 74.69 106 LEU A O 1
ATOM 858 N N . ILE A 1 107 ? 6.601 5.832 11.910 1.00 79.56 107 ILE A N 1
ATOM 859 C CA . ILE A 1 107 ? 7.642 6.689 11.327 1.00 79.56 107 ILE A CA 1
ATOM 860 C C . ILE A 1 107 ? 8.833 5.851 10.847 1.00 79.56 107 ILE A C 1
ATOM 862 O O . ILE A 1 107 ? 9.340 6.077 9.754 1.00 79.56 107 ILE A O 1
ATOM 866 N N . ALA A 1 108 ? 9.263 4.853 11.625 1.00 79.12 108 ALA A N 1
ATOM 867 C CA . ALA A 1 108 ? 10.334 3.951 11.210 1.00 79.12 108 ALA A CA 1
ATOM 868 C C . ALA A 1 108 ? 9.950 3.107 9.984 1.00 79.12 108 ALA A C 1
ATOM 870 O O . ALA A 1 108 ? 10.797 2.886 9.126 1.00 79.12 108 ALA A O 1
ATOM 871 N N . LEU A 1 109 ? 8.694 2.654 9.881 1.00 80.06 109 LEU A N 1
ATOM 872 C CA . LEU A 1 109 ? 8.179 1.940 8.707 1.00 80.06 109 LEU A CA 1
ATOM 873 C C . LEU A 1 109 ? 8.123 2.836 7.468 1.00 80.06 109 LEU A C 1
ATOM 875 O O . LEU A 1 109 ? 8.510 2.383 6.398 1.00 80.06 109 LEU A O 1
ATOM 879 N N . GLU A 1 110 ? 7.694 4.087 7.616 1.00 79.50 110 GLU A N 1
ATOM 880 C CA . GLU A 1 110 ? 7.680 5.082 6.537 1.00 79.50 110 GLU A CA 1
ATOM 881 C C . GLU A 1 110 ? 9.096 5.398 6.048 1.00 79.50 110 GLU A C 1
ATOM 883 O O . GLU A 1 110 ? 9.376 5.289 4.856 1.00 79.50 110 GLU A O 1
ATOM 888 N N . LEU A 1 111 ? 10.031 5.695 6.962 1.00 84.31 111 LEU A N 1
ATOM 889 C CA . LEU A 1 111 ? 11.436 5.903 6.599 1.00 84.31 111 LEU A CA 1
ATOM 890 C C . LEU A 1 111 ? 12.026 4.653 5.947 1.00 84.31 111 LEU A C 1
ATOM 892 O O . LEU A 1 111 ? 12.670 4.751 4.907 1.00 84.31 111 LEU A O 1
ATOM 896 N N . ALA A 1 112 ? 11.806 3.474 6.530 1.00 81.19 112 ALA A N 1
ATOM 897 C CA . ALA A 1 112 ? 12.294 2.224 5.964 1.00 81.19 112 ALA A CA 1
ATOM 898 C C . ALA A 1 112 ? 11.704 1.979 4.572 1.00 81.19 112 ALA A C 1
ATOM 900 O O . ALA A 1 112 ? 12.441 1.570 3.680 1.00 81.19 112 ALA A O 1
ATOM 901 N N . GLY A 1 113 ? 10.419 2.270 4.361 1.00 80.00 113 GLY A N 1
ATOM 902 C CA . GLY A 1 113 ? 9.766 2.222 3.057 1.00 80.00 113 GLY A CA 1
ATOM 903 C C . GLY A 1 113 ? 10.426 3.176 2.067 1.00 80.00 113 GLY A C 1
ATOM 904 O O . GLY A 1 113 ? 10.853 2.741 1.002 1.00 80.00 113 GLY A O 1
ATOM 905 N N . PHE A 1 114 ? 10.605 4.440 2.448 1.00 82.56 114 PHE A N 1
ATOM 906 C CA . PHE A 1 114 ? 11.250 5.470 1.633 1.00 82.56 114 PHE A CA 1
ATOM 907 C C . PHE A 1 114 ? 12.688 5.100 1.235 1.00 82.56 114 PHE A C 1
ATOM 909 O O . PHE A 1 114 ? 13.047 5.141 0.058 1.00 82.56 114 PHE A O 1
ATOM 916 N N . PHE A 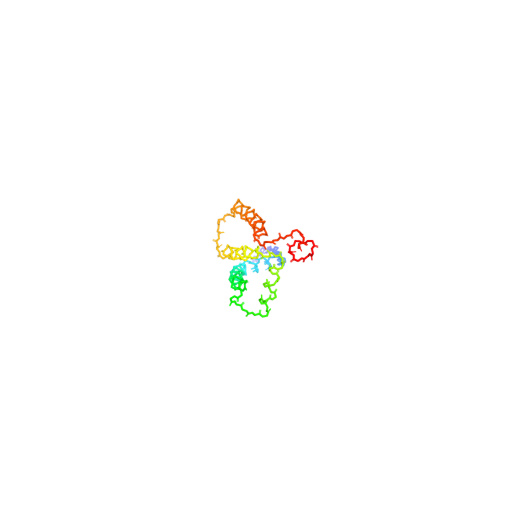1 115 ? 13.511 4.664 2.189 1.00 83.62 115 PHE A N 1
ATOM 917 C CA . PHE A 1 115 ? 14.877 4.221 1.903 1.00 83.62 115 PHE A CA 1
ATOM 918 C C . PHE A 1 115 ? 14.906 2.931 1.082 1.00 83.62 115 PHE A C 1
ATOM 920 O O . PHE A 1 115 ? 15.733 2.792 0.183 1.00 83.62 115 PHE A O 1
ATOM 927 N N . SER A 1 116 ? 13.989 1.999 1.339 1.00 78.69 116 SER A N 1
ATOM 928 C CA . SER A 1 116 ? 13.896 0.768 0.554 1.00 78.69 116 SER A CA 1
ATOM 929 C C . SER A 1 116 ? 13.456 1.054 -0.883 1.00 78.69 116 SER A C 1
ATOM 931 O O . SER A 1 116 ? 13.950 0.397 -1.792 1.00 78.69 116 SER A O 1
ATOM 933 N N . LEU A 1 117 ? 12.609 2.064 -1.122 1.00 75.88 117 LEU A N 1
ATOM 934 C CA . LEU A 1 117 ? 12.299 2.549 -2.470 1.00 75.88 117 LEU A CA 1
ATOM 935 C C . LEU A 1 117 ? 13.561 3.058 -3.172 1.00 75.88 117 LEU A C 1
ATOM 937 O O . LEU A 1 117 ? 13.832 2.638 -4.293 1.00 75.88 117 LEU A O 1
ATOM 941 N N . ALA A 1 118 ? 14.371 3.880 -2.500 1.00 78.00 118 ALA A N 1
ATOM 942 C CA . ALA A 1 118 ? 15.631 4.369 -3.060 1.00 78.00 118 ALA A CA 1
ATOM 943 C C . ALA A 1 118 ? 16.590 3.218 -3.431 1.00 78.00 118 ALA A C 1
ATOM 945 O O . ALA A 1 118 ? 17.150 3.198 -4.528 1.00 78.00 118 ALA A O 1
ATOM 946 N N . VAL A 1 119 ? 16.731 2.219 -2.553 1.00 77.31 119 VAL A N 1
ATOM 947 C CA . VAL A 1 119 ? 17.558 1.026 -2.810 1.00 77.31 119 VAL A CA 1
ATOM 948 C C . VAL A 1 119 ? 16.999 0.191 -3.967 1.00 77.31 119 VAL A C 1
ATOM 950 O O . VAL A 1 119 ? 17.752 -0.237 -4.838 1.00 77.31 119 VAL A O 1
ATOM 953 N N . LEU A 1 120 ? 15.684 -0.026 -4.023 1.00 72.12 120 LEU A N 1
ATOM 954 C CA . LEU A 1 120 ? 15.044 -0.797 -5.091 1.00 72.12 120 LEU A CA 1
ATOM 955 C C . LEU A 1 120 ? 15.132 -0.103 -6.456 1.00 72.12 120 LEU A C 1
ATOM 957 O O . LEU A 1 120 ? 15.266 -0.787 -7.469 1.00 72.12 120 LEU A O 1
ATOM 961 N N . THR A 1 121 ? 15.112 1.229 -6.500 1.00 70.81 121 THR A N 1
ATOM 962 C CA . THR A 1 121 ? 15.354 2.000 -7.728 1.00 70.81 121 THR A CA 1
ATOM 963 C C . THR A 1 121 ? 16.774 1.785 -8.252 1.00 70.81 121 THR A C 1
ATOM 965 O O . THR A 1 121 ? 16.955 1.537 -9.446 1.00 70.81 121 THR A O 1
ATOM 968 N N . LEU A 1 122 ? 17.775 1.798 -7.363 1.00 72.19 122 LEU A N 1
ATOM 969 C CA . LEU A 1 122 ? 19.168 1.511 -7.722 1.00 72.19 122 LEU A CA 1
ATOM 970 C C . LEU A 1 122 ? 19.339 0.070 -8.231 1.00 72.19 122 LEU A C 1
ATOM 972 O O . LEU A 1 122 ? 19.957 -0.149 -9.271 1.00 72.19 122 LEU A O 1
ATOM 976 N N . LEU A 1 123 ? 18.752 -0.913 -7.539 1.00 72.44 123 LEU A N 1
ATOM 977 C CA . LEU A 1 123 ? 18.824 -2.330 -7.926 1.00 72.44 123 LEU A CA 1
ATOM 978 C C . LEU A 1 123 ? 18.041 -2.643 -9.210 1.00 72.44 123 LEU A C 1
ATOM 980 O O . LEU A 1 123 ? 18.401 -3.558 -9.947 1.00 72.44 123 LEU A O 1
ATOM 984 N N . GLY A 1 124 ? 16.987 -1.879 -9.502 1.00 64.75 124 GLY A N 1
ATOM 985 C CA . GLY A 1 124 ? 16.172 -2.017 -10.708 1.00 64.75 124 GLY A CA 1
ATOM 986 C C . GLY A 1 124 ? 16.825 -1.512 -11.995 1.00 64.75 124 GLY A C 1
ATOM 987 O O . GLY A 1 124 ? 16.190 -1.568 -13.051 1.00 64.75 124 GLY A O 1
ATOM 988 N N . GLY A 1 125 ? 18.061 -1.011 -11.920 1.00 63.75 125 GLY A N 1
ATOM 989 C CA . GLY A 1 125 ? 18.770 -0.443 -13.063 1.00 63.75 125 GLY A CA 1
ATOM 990 C C . GLY A 1 125 ? 18.129 0.847 -13.573 1.00 63.75 125 GLY A C 1
ATOM 991 O O . GLY A 1 125 ? 18.163 1.101 -14.778 1.00 63.75 125 GLY A O 1
ATOM 992 N N . GLY A 1 126 ? 17.499 1.626 -12.684 1.00 63.16 126 GLY A N 1
ATOM 993 C CA . GLY A 1 126 ? 17.026 2.966 -13.015 1.00 63.16 126 GLY A CA 1
ATOM 994 C C . GLY A 1 126 ? 18.220 3.835 -13.399 1.00 63.16 126 GLY A C 1
ATOM 995 O O . GLY A 1 126 ? 19.106 4.064 -12.577 1.00 63.16 126 GLY A O 1
ATOM 996 N N . SER A 1 127 ? 18.278 4.281 -14.654 1.00 68.06 127 SER A N 1
ATOM 997 C CA . SER A 1 127 ? 19.286 5.241 -15.102 1.00 68.06 127 SER A CA 1
ATOM 998 C C . SER A 1 127 ? 18.663 6.628 -15.161 1.00 68.06 127 SER A C 1
ATOM 1000 O O . SER A 1 127 ? 17.516 6.780 -15.586 1.00 68.06 127 SER A O 1
ATOM 1002 N N . LEU A 1 128 ? 19.424 7.652 -14.762 1.00 66.38 128 LEU A N 1
ATOM 1003 C CA . LEU A 1 128 ? 18.972 9.045 -14.844 1.00 66.38 128 LEU A CA 1
ATOM 1004 C C . LEU A 1 128 ? 18.540 9.395 -16.279 1.00 66.38 128 LEU A C 1
ATOM 1006 O O . LEU A 1 128 ? 17.519 10.033 -16.481 1.00 66.38 128 LEU A O 1
ATOM 1010 N N . GLU A 1 129 ? 19.238 8.841 -17.272 1.00 69.38 129 GLU A N 1
ATOM 1011 C CA . GLU A 1 129 ? 18.923 8.988 -18.695 1.00 69.38 129 GLU A CA 1
ATOM 1012 C C . GLU A 1 129 ? 17.576 8.350 -19.107 1.00 69.38 129 GLU A C 1
ATOM 1014 O O . GLU A 1 129 ? 16.880 8.856 -19.986 1.00 69.38 129 GLU A O 1
ATOM 1019 N N . ARG A 1 130 ? 17.170 7.228 -18.494 1.00 70.38 130 ARG A N 1
ATOM 1020 C CA . ARG A 1 130 ? 15.841 6.626 -18.720 1.00 70.38 130 ARG A CA 1
ATOM 1021 C C . ARG A 1 130 ? 14.740 7.422 -18.030 1.00 70.38 130 ARG A C 1
ATOM 1023 O O . ARG A 1 130 ? 13.661 7.563 -18.606 1.00 70.38 130 ARG A O 1
ATOM 1030 N N . ALA A 1 131 ? 15.011 7.939 -16.834 1.00 69.94 131 ALA A N 1
ATOM 1031 C CA . ALA A 1 131 ? 14.095 8.818 -16.116 1.00 69.94 131 ALA A CA 1
ATOM 1032 C C . ALA A 1 131 ? 13.871 10.134 -16.884 1.00 69.94 131 ALA A C 1
ATOM 1034 O O . ALA A 1 131 ? 12.726 10.528 -17.078 1.00 69.94 131 ALA A O 1
ATOM 1035 N N . GLU A 1 132 ? 14.925 10.739 -17.448 1.00 68.62 132 GLU A N 1
ATOM 1036 C CA . GLU A 1 132 ? 14.828 11.916 -18.333 1.00 68.62 132 GLU A CA 1
ATOM 1037 C C . GLU A 1 132 ? 13.992 11.647 -19.594 1.00 68.62 132 GLU A C 1
ATOM 1039 O O . GLU A 1 132 ? 13.293 12.531 -20.085 1.00 68.62 132 GLU A O 1
ATOM 1044 N N . LYS A 1 133 ? 14.005 10.407 -20.099 1.00 76.00 133 LYS A N 1
ATOM 1045 C CA . LYS A 1 133 ? 13.154 9.961 -21.217 1.00 76.00 133 LYS A CA 1
ATOM 1046 C C . LYS A 1 133 ? 11.735 9.566 -20.777 1.00 76.00 133 LYS A C 1
ATOM 1048 O O . LYS A 1 133 ? 10.958 9.075 -21.595 1.00 76.00 133 LYS A O 1
ATOM 1053 N N . GLY A 1 134 ? 11.394 9.735 -19.497 1.00 66.69 134 GLY A N 1
ATOM 1054 C CA . GLY A 1 134 ? 10.099 9.374 -18.923 1.00 66.69 134 GLY A CA 1
ATOM 1055 C C . GLY A 1 134 ? 9.821 7.870 -18.938 1.00 66.69 134 GLY A C 1
ATOM 1056 O O . GLY A 1 134 ? 8.659 7.461 -18.924 1.00 66.69 134 GLY A O 1
ATOM 1057 N N . LEU A 1 135 ? 10.853 7.027 -19.028 1.00 67.38 135 LEU A N 1
ATOM 1058 C CA . LEU A 1 135 ? 10.742 5.563 -19.073 1.00 67.38 135 LEU A CA 1
ATOM 1059 C C . LEU A 1 135 ? 10.755 4.928 -17.677 1.00 67.38 135 LEU A C 1
ATOM 1061 O O . LEU A 1 135 ? 10.260 3.813 -17.521 1.00 67.38 135 LEU A O 1
ATOM 1065 N N . ASP A 1 136 ? 11.221 5.663 -16.670 1.00 63.50 136 ASP A N 1
ATOM 1066 C CA . ASP A 1 136 ? 11.135 5.302 -15.255 1.00 63.50 136 ASP A CA 1
ATOM 1067 C C . ASP A 1 136 ? 10.158 6.220 -14.512 1.00 63.50 136 ASP A C 1
ATOM 1069 O O . ASP A 1 136 ? 9.913 7.346 -14.938 1.00 63.50 136 ASP A O 1
ATOM 1073 N N . GLY A 1 137 ? 9.538 5.696 -13.452 1.00 58.69 137 GLY A N 1
ATOM 1074 C CA . GLY A 1 137 ? 8.591 6.431 -12.616 1.00 58.69 137 GLY A CA 1
ATOM 1075 C C . GLY A 1 137 ? 9.312 7.362 -11.643 1.00 58.69 137 GLY A C 1
ATOM 1076 O O . GLY A 1 137 ? 10.090 6.894 -10.810 1.00 58.69 137 GLY A O 1
ATOM 1077 N N . GLY A 1 138 ? 9.035 8.660 -11.776 1.00 51.69 138 GLY A N 1
ATOM 1078 C CA . GLY A 1 138 ? 9.510 9.775 -10.957 1.00 51.69 138 GLY A CA 1
ATOM 1079 C C . GLY A 1 138 ? 8.873 11.063 -11.449 1.00 51.69 138 GLY A C 1
ATOM 1080 O O . GLY A 1 138 ? 9.125 11.398 -12.625 1.00 51.69 138 GLY A O 1
#